Protein AF-A0A6B3F3B1-F1 (afdb_monomer_lite)

Sequence (97 aa):
ASMSAEDVDVLLNKKSGLYGLCGDNDMREITRRADEGDRTARLAFDVYIHRLRKYIGAYTAVLGRVDALAFTAGVGENSAPVRAAAVDGLTGLGLAV

Structure (mmCIF, N/CA/C/O backbone):
data_AF-A0A6B3F3B1-F1
#
_entry.id   AF-A0A6B3F3B1-F1
#
loop_
_atom_site.group_PDB
_atom_site.id
_atom_site.type_symbol
_atom_site.label_atom_id
_atom_site.label_alt_id
_atom_site.label_comp_id
_atom_site.label_asym_id
_atom_site.label_entity_id
_atom_site.label_seq_id
_atom_site.pdbx_PDB_ins_code
_atom_site.Cartn_x
_atom_site.Cartn_y
_atom_site.Cartn_z
_atom_site.occupancy
_atom_site.B_iso_or_equiv
_atom_site.auth_seq_id
_atom_site.auth_comp_id
_atom_site.auth_asym_id
_atom_site.auth_atom_id
_atom_site.pdbx_PDB_model_num
ATOM 1 N N . ALA A 1 1 ? 21.714 -17.731 -13.578 1.00 59.62 1 ALA A N 1
ATOM 2 C CA . ALA A 1 1 ? 22.857 -16.807 -13.443 1.00 59.62 1 ALA A CA 1
ATOM 3 C C . ALA A 1 1 ? 23.126 -16.611 -11.959 1.00 59.62 1 ALA A C 1
ATOM 5 O O . ALA A 1 1 ? 22.159 -16.429 -11.228 1.00 59.62 1 ALA A O 1
ATOM 6 N N . SER A 1 2 ? 24.380 -16.695 -11.513 1.00 84.94 2 SER A N 1
ATOM 7 C CA . SER A 1 2 ? 24.742 -16.363 -10.129 1.00 84.94 2 SER A CA 1
ATOM 8 C C . SER A 1 2 ? 25.037 -14.868 -10.060 1.00 84.94 2 SER A C 1
ATOM 10 O O . SER A 1 2 ? 25.934 -14.397 -10.751 1.00 84.94 2 SER A O 1
ATOM 12 N N . MET A 1 3 ? 24.233 -14.130 -9.299 1.00 93.94 3 MET A N 1
ATOM 13 C CA . MET A 1 3 ? 24.414 -12.697 -9.045 1.00 93.94 3 MET A CA 1
ATOM 14 C C . MET A 1 3 ? 25.401 -12.503 -7.888 1.00 93.94 3 MET A C 1
ATOM 16 O O . MET A 1 3 ? 25.396 -13.310 -6.955 1.00 93.94 3 MET A O 1
ATOM 20 N N . SER A 1 4 ? 26.229 -11.455 -7.935 1.00 97.06 4 SER A N 1
ATOM 21 C CA . SER A 1 4 ? 27.018 -11.040 -6.765 1.00 97.06 4 SER A CA 1
ATOM 22 C C . SER A 1 4 ? 26.109 -10.475 -5.663 1.00 97.06 4 SER A C 1
ATOM 24 O O . SER A 1 4 ? 24.935 -10.179 -5.907 1.00 97.06 4 SER A O 1
ATOM 26 N N . ALA A 1 5 ? 26.628 -10.319 -4.443 1.00 96.81 5 ALA A N 1
ATOM 27 C CA . ALA A 1 5 ? 25.867 -9.695 -3.358 1.00 96.81 5 ALA A CA 1
ATOM 28 C C . ALA A 1 5 ? 25.486 -8.244 -3.709 1.00 96.81 5 ALA A C 1
ATOM 30 O O . ALA A 1 5 ? 24.354 -7.825 -3.469 1.00 96.81 5 ALA A O 1
ATOM 31 N N . GLU A 1 6 ? 26.396 -7.516 -4.354 1.00 97.31 6 GLU A N 1
ATOM 32 C CA . GLU A 1 6 ? 26.185 -6.161 -4.857 1.00 97.31 6 GLU A CA 1
ATOM 33 C C . GLU A 1 6 ? 25.088 -6.119 -5.930 1.00 97.31 6 GLU A C 1
ATOM 35 O O . GLU A 1 6 ? 24.216 -5.250 -5.899 1.00 97.31 6 GLU A O 1
ATOM 40 N N . ASP A 1 7 ? 25.072 -7.088 -6.849 1.00 97.50 7 ASP A N 1
ATOM 41 C CA . ASP A 1 7 ? 24.022 -7.175 -7.870 1.00 97.50 7 ASP A CA 1
ATOM 42 C C . ASP A 1 7 ? 22.643 -7.429 -7.247 1.00 97.50 7 ASP A C 1
ATOM 44 O O . ASP A 1 7 ? 21.637 -6.888 -7.718 1.00 97.50 7 ASP A O 1
ATOM 48 N N . VAL A 1 8 ? 22.578 -8.254 -6.194 1.00 96.88 8 VAL A N 1
ATOM 49 C CA . VAL A 1 8 ? 21.328 -8.512 -5.464 1.00 96.88 8 VAL A CA 1
ATOM 50 C C . VAL A 1 8 ? 20.863 -7.261 -4.724 1.00 96.88 8 VAL A C 1
ATOM 52 O O . VAL A 1 8 ? 19.672 -6.952 -4.772 1.00 96.88 8 VAL A O 1
ATOM 55 N N . ASP A 1 9 ? 21.766 -6.507 -4.098 1.00 97.31 9 ASP A N 1
ATOM 56 C CA . ASP A 1 9 ? 21.410 -5.244 -3.444 1.00 97.31 9 ASP A CA 1
ATOM 57 C C . ASP A 1 9 ? 20.792 -4.253 -4.442 1.00 97.31 9 ASP A C 1
ATOM 59 O O . ASP A 1 9 ? 19.703 -3.714 -4.214 1.00 97.31 9 ASP A O 1
ATOM 63 N N . VAL A 1 10 ? 21.419 -4.096 -5.612 1.00 97.50 10 VAL A N 1
ATOM 64 C CA . VAL A 1 10 ? 20.890 -3.250 -6.690 1.00 97.50 10 VAL A CA 1
ATOM 65 C C . VAL A 1 10 ? 19.529 -3.755 -7.168 1.00 97.50 10 VAL A C 1
ATOM 67 O O . VAL A 1 10 ? 18.615 -2.954 -7.388 1.00 97.50 10 VAL A O 1
ATOM 70 N N . LEU A 1 11 ? 19.361 -5.070 -7.327 1.00 97.19 11 LEU A N 1
ATOM 71 C CA . LEU A 1 11 ? 18.085 -5.656 -7.732 1.00 97.19 11 LEU A CA 1
ATOM 72 C C . LEU A 1 11 ? 16.974 -5.302 -6.738 1.00 97.19 11 LEU A C 1
ATOM 74 O O . LEU A 1 11 ? 15.922 -4.808 -7.152 1.00 97.19 11 LEU A O 1
ATOM 78 N N . LEU A 1 12 ? 17.208 -5.515 -5.444 1.00 96.75 12 LEU A N 1
ATOM 79 C CA . LEU A 1 12 ? 16.210 -5.302 -4.397 1.00 96.75 12 LEU A CA 1
ATOM 80 C C . LEU A 1 12 ? 15.890 -3.818 -4.192 1.00 96.75 12 LEU A C 1
ATOM 82 O O . LEU A 1 12 ? 14.721 -3.462 -4.060 1.00 96.75 12 LEU A O 1
ATOM 86 N N . ASN A 1 13 ? 16.898 -2.946 -4.224 1.00 96.56 13 ASN A N 1
ATOM 87 C CA . ASN A 1 13 ? 16.710 -1.526 -3.930 1.00 96.56 13 ASN A CA 1
ATOM 88 C C . ASN A 1 13 ? 16.288 -0.685 -5.139 1.00 96.56 13 ASN A C 1
ATOM 90 O O . ASN A 1 13 ? 15.690 0.376 -4.955 1.00 96.56 13 ASN A O 1
ATOM 94 N N . LYS A 1 14 ? 16.633 -1.093 -6.369 1.00 96.31 14 LYS A N 1
ATOM 95 C CA . LYS A 1 14 ? 16.453 -0.249 -7.569 1.00 96.31 14 LYS A CA 1
ATOM 96 C C . LYS A 1 14 ? 15.571 -0.860 -8.649 1.00 96.31 14 LYS A C 1
ATOM 98 O O . LYS A 1 14 ? 15.043 -0.114 -9.466 1.00 96.31 14 LYS A O 1
ATOM 103 N N . LYS A 1 15 ? 15.420 -2.187 -8.684 1.00 96.69 15 LYS A N 1
ATOM 104 C CA . LYS A 1 15 ? 14.743 -2.899 -9.785 1.00 96.69 15 LYS A CA 1
ATOM 105 C C . LYS A 1 15 ? 13.582 -3.788 -9.324 1.00 96.69 15 LYS A C 1
ATOM 107 O O . LYS A 1 15 ? 13.080 -4.583 -10.108 1.00 96.69 15 LYS A O 1
ATOM 112 N N . SER A 1 16 ? 13.169 -3.667 -8.064 1.00 97.50 16 SER A N 1
ATOM 113 C CA . SER A 1 16 ? 12.093 -4.461 -7.457 1.00 97.50 16 SER A CA 1
ATOM 114 C C . SER A 1 16 ? 10.877 -3.586 -7.128 1.00 97.50 16 SER A C 1
ATOM 116 O O . SER A 1 16 ? 10.705 -2.504 -7.692 1.00 97.50 16 SER A O 1
ATOM 118 N N . GLY A 1 17 ? 10.004 -4.058 -6.234 1.00 97.19 17 GLY A N 1
ATOM 119 C CA . GLY A 1 17 ? 8.801 -3.332 -5.836 1.00 97.19 17 GLY A CA 1
ATOM 120 C C . GLY A 1 17 ? 7.825 -3.161 -6.999 1.00 97.19 17 GLY A C 1
ATOM 121 O O . GLY A 1 17 ? 7.734 -4.021 -7.873 1.00 97.19 17 GLY A O 1
ATOM 122 N N . LEU A 1 18 ? 7.097 -2.046 -7.002 1.00 98.06 18 LEU A N 1
ATOM 123 C CA . LEU A 1 18 ? 6.120 -1.736 -8.047 1.00 98.06 18 LEU A CA 1
ATOM 124 C C . LEU A 1 18 ? 6.784 -1.646 -9.427 1.00 98.06 18 LEU A C 1
ATOM 126 O O . LEU A 1 18 ? 6.280 -2.247 -10.375 1.00 98.06 18 LEU A O 1
ATOM 130 N N . TYR A 1 19 ? 7.960 -1.017 -9.518 1.00 98.00 19 TYR A N 1
ATOM 131 C CA . TYR A 1 19 ? 8.704 -0.921 -10.773 1.00 98.00 19 TYR A CA 1
ATOM 132 C C . TYR A 1 19 ? 9.128 -2.280 -11.311 1.00 98.00 19 TYR A C 1
ATOM 134 O O . TYR A 1 19 ? 8.921 -2.564 -12.486 1.00 98.00 19 TYR A O 1
ATOM 142 N N . GLY A 1 20 ? 9.651 -3.157 -10.453 1.00 98.00 20 GLY A N 1
ATOM 143 C CA . GLY A 1 20 ? 9.991 -4.520 -10.864 1.00 98.00 20 GLY A CA 1
ATOM 144 C C . GLY A 1 20 ? 8.779 -5.340 -11.316 1.00 98.00 20 GLY A C 1
ATOM 145 O O . GLY A 1 20 ? 8.930 -6.249 -12.127 1.00 98.00 20 GLY A O 1
ATOM 146 N N . LEU A 1 21 ? 7.581 -5.023 -10.813 1.00 98.06 21 LEU A N 1
ATOM 147 C CA . LEU A 1 21 ? 6.350 -5.737 -11.153 1.00 98.06 21 LEU A CA 1
ATOM 148 C C . LEU A 1 21 ? 5.672 -5.201 -12.418 1.00 98.06 21 LEU A C 1
ATOM 150 O O . LEU A 1 21 ? 5.216 -6.001 -13.225 1.00 98.06 21 LEU A O 1
ATOM 154 N N . CYS A 1 22 ? 5.580 -3.879 -12.590 1.00 98.25 22 CYS A N 1
ATOM 155 C CA . CYS A 1 22 ? 4.777 -3.257 -13.655 1.00 98.25 22 CYS A CA 1
ATOM 156 C C . CYS A 1 22 ? 5.466 -2.123 -14.429 1.00 98.25 22 CYS A C 1
ATOM 158 O O . CYS A 1 22 ? 4.834 -1.487 -15.280 1.00 98.25 22 CYS A O 1
ATOM 160 N N . GLY A 1 23 ? 6.750 -1.879 -14.160 1.00 97.69 23 GLY A N 1
ATOM 161 C CA . GLY A 1 23 ? 7.558 -0.862 -14.833 1.00 97.69 23 GLY A CA 1
ATOM 162 C C . GLY A 1 23 ? 7.340 0.568 -14.338 1.00 97.69 23 GLY A C 1
ATOM 163 O O . GLY A 1 23 ? 7.908 1.485 -14.922 1.00 97.69 23 GLY A O 1
ATOM 164 N N . ASP A 1 24 ? 6.556 0.773 -13.276 1.00 96.94 24 ASP A N 1
ATOM 165 C CA . ASP A 1 24 ? 6.254 2.093 -12.716 1.00 96.94 24 ASP A CA 1
ATOM 166 C C . ASP A 1 24 ? 6.328 2.086 -11.181 1.00 96.94 24 ASP A C 1
ATOM 168 O O . ASP A 1 24 ? 6.120 1.055 -10.546 1.00 96.94 24 ASP A O 1
ATOM 172 N N . ASN A 1 25 ? 6.626 3.235 -10.579 1.00 96.25 25 ASN A N 1
ATOM 173 C CA . ASN A 1 25 ? 6.627 3.442 -9.129 1.00 96.25 25 ASN A CA 1
ATOM 174 C C . ASN A 1 25 ? 5.609 4.500 -8.676 1.00 96.25 25 ASN A C 1
ATOM 176 O O . ASN A 1 25 ? 5.404 4.648 -7.469 1.00 96.25 25 ASN A O 1
ATOM 180 N N . ASP A 1 26 ? 4.976 5.240 -9.593 1.00 97.19 26 ASP A N 1
ATOM 181 C CA . ASP A 1 26 ? 3.927 6.193 -9.238 1.00 97.19 26 ASP A CA 1
ATOM 182 C C . ASP A 1 26 ? 2.591 5.463 -9.060 1.00 97.19 26 ASP A C 1
ATOM 184 O O . ASP A 1 26 ? 1.960 5.005 -10.012 1.00 97.19 26 ASP A O 1
ATOM 188 N N . MET A 1 27 ? 2.126 5.383 -7.813 1.00 97.88 27 MET A N 1
ATOM 189 C CA . MET A 1 27 ? 0.865 4.720 -7.476 1.00 97.88 27 MET A CA 1
ATOM 190 C C . MET A 1 27 ? -0.347 5.310 -8.216 1.00 97.88 27 MET A C 1
ATOM 192 O O . MET A 1 27 ? -1.318 4.593 -8.462 1.00 97.88 27 MET A O 1
ATOM 196 N N . ARG A 1 28 ? -0.312 6.597 -8.587 1.00 97.25 28 ARG A N 1
ATOM 197 C CA . ARG A 1 28 ? -1.404 7.235 -9.339 1.00 97.25 28 ARG A CA 1
ATOM 198 C C . ARG A 1 28 ? -1.513 6.643 -10.737 1.00 97.25 28 ARG A C 1
ATOM 200 O O . ARG A 1 28 ? -2.605 6.281 -11.163 1.00 97.25 28 ARG A O 1
ATOM 207 N N . GLU A 1 29 ? -0.376 6.492 -11.406 1.00 98.12 29 GLU A N 1
ATOM 208 C CA . GLU A 1 29 ? -0.308 5.934 -12.754 1.00 98.12 29 GLU A CA 1
ATOM 209 C C . GLU A 1 29 ? -0.623 4.437 -12.755 1.00 98.12 29 GLU A C 1
ATOM 211 O O . GLU A 1 29 ? -1.373 3.957 -13.601 1.00 98.12 29 GLU A O 1
ATOM 216 N N . ILE A 1 30 ? -0.140 3.708 -11.747 1.00 98.44 30 ILE A N 1
ATOM 217 C CA . ILE A 1 30 ? -0.456 2.286 -11.566 1.00 98.44 30 ILE A CA 1
ATOM 218 C C . ILE A 1 30 ? -1.961 2.081 -11.387 1.00 98.44 30 ILE A C 1
ATOM 220 O O . ILE A 1 30 ? -2.532 1.199 -12.024 1.00 98.44 30 ILE A O 1
ATOM 224 N N . THR A 1 31 ? -2.611 2.896 -10.551 1.00 97.88 31 THR A N 1
ATOM 225 C CA . THR A 1 31 ? -4.062 2.792 -10.328 1.00 97.88 31 THR A CA 1
ATOM 226 C C . THR A 1 31 ? -4.827 3.120 -11.611 1.00 97.88 31 THR A C 1
ATOM 228 O O . THR A 1 31 ? -5.668 2.329 -12.026 1.00 97.88 31 THR A O 1
ATOM 231 N N . ARG A 1 32 ? -4.464 4.210 -12.307 1.00 98.31 32 ARG A N 1
ATOM 232 C CA . ARG A 1 32 ? -5.065 4.588 -13.598 1.00 98.31 32 ARG A CA 1
ATOM 233 C C . ARG A 1 32 ? -4.966 3.457 -14.626 1.00 98.31 32 ARG A C 1
ATOM 235 O O . ARG A 1 32 ? -5.966 3.072 -15.221 1.00 98.31 32 ARG A O 1
ATOM 242 N N . ARG A 1 33 ? -3.770 2.889 -14.808 1.00 98.56 33 ARG A N 1
ATOM 243 C CA . ARG A 1 33 ? -3.533 1.768 -15.732 1.00 98.56 33 ARG A CA 1
ATOM 244 C C . ARG A 1 33 ? -4.324 0.524 -15.336 1.00 98.56 33 ARG A C 1
ATOM 246 O O . ARG A 1 33 ? -4.875 -0.146 -16.206 1.00 98.56 33 ARG A O 1
ATOM 253 N N . ALA A 1 34 ? -4.389 0.209 -14.043 1.00 98.38 34 ALA A N 1
ATOM 254 C CA . ALA A 1 34 ? -5.170 -0.920 -13.548 1.00 98.38 34 ALA A CA 1
ATOM 255 C C . ALA A 1 34 ? -6.667 -0.755 -13.864 1.00 98.38 34 ALA A C 1
ATOM 257 O O . ALA A 1 34 ? -7.294 -1.716 -14.310 1.00 98.38 34 ALA A O 1
ATOM 258 N N . ASP A 1 35 ? -7.211 0.454 -13.696 1.00 97.62 35 ASP A N 1
ATOM 259 C CA . ASP A 1 35 ? -8.605 0.783 -14.023 1.00 97.62 35 ASP A CA 1
ATOM 260 C C . ASP A 1 35 ? -8.878 0.721 -15.538 1.00 97.62 35 ASP A C 1
ATOM 262 O O . ASP A 1 35 ? -9.969 0.347 -15.966 1.00 97.62 35 ASP A O 1
ATOM 266 N N . GLU A 1 36 ? -7.866 0.999 -16.362 1.00 98.31 36 GLU A N 1
ATOM 267 C CA . GLU A 1 36 ? -7.903 0.848 -17.826 1.00 98.31 36 GLU A CA 1
ATOM 268 C C . GLU A 1 36 ? -7.694 -0.601 -18.307 1.00 98.31 36 GLU A C 1
ATOM 270 O O . GLU A 1 36 ? -7.685 -0.869 -19.510 1.00 98.31 36 GLU A O 1
ATOM 275 N N . GLY A 1 37 ? -7.556 -1.559 -17.384 1.00 98.44 37 GLY A N 1
ATOM 276 C CA . GLY A 1 37 ? -7.455 -2.985 -17.693 1.00 98.44 37 GLY A CA 1
ATOM 277 C C . GLY A 1 37 ? -6.029 -3.516 -17.861 1.00 98.44 37 GLY A C 1
ATOM 278 O O . GLY A 1 37 ? -5.855 -4.669 -18.271 1.00 98.44 37 GLY A O 1
ATOM 279 N N . ASP A 1 38 ? -4.997 -2.739 -17.516 1.00 98.62 38 ASP A N 1
ATOM 280 C CA . ASP A 1 38 ? -3.621 -3.237 -17.454 1.00 98.62 38 ASP A CA 1
ATOM 281 C C . ASP A 1 38 ? -3.478 -4.260 -16.317 1.00 98.62 38 ASP A C 1
ATOM 283 O O . ASP A 1 38 ? -3.391 -3.939 -15.127 1.00 98.62 38 ASP A O 1
ATOM 287 N N . ARG A 1 39 ? -3.416 -5.534 -16.707 1.00 98.50 39 ARG A N 1
ATOM 288 C CA . ARG A 1 39 ? -3.326 -6.669 -15.782 1.00 98.50 39 ARG A CA 1
ATOM 289 C C . ARG A 1 39 ? -2.049 -6.661 -14.944 1.00 98.50 39 ARG A C 1
ATOM 291 O O . ARG A 1 39 ? -2.068 -7.164 -13.822 1.00 98.50 39 ARG A O 1
ATOM 298 N N . THR A 1 40 ? -0.953 -6.120 -15.466 1.00 98.50 40 THR A N 1
ATOM 299 C CA . THR A 1 40 ? 0.333 -6.087 -14.764 1.00 98.50 40 THR A CA 1
ATOM 300 C C . THR A 1 40 ? 0.332 -4.981 -13.712 1.00 98.50 40 THR A C 1
ATOM 302 O O . THR A 1 40 ? 0.758 -5.214 -12.581 1.00 98.50 40 THR A O 1
ATOM 305 N N . ALA A 1 41 ? -0.214 -3.806 -14.042 1.00 98.62 41 ALA A N 1
ATOM 306 C CA . ALA A 1 41 ? -0.434 -2.734 -13.070 1.00 98.62 41 ALA A CA 1
ATOM 307 C C . ALA A 1 41 ? -1.401 -3.180 -11.962 1.00 98.62 41 ALA A C 1
ATOM 309 O O . ALA A 1 41 ? -1.120 -2.991 -10.776 1.00 98.62 41 ALA A O 1
ATOM 310 N N . ARG A 1 42 ? -2.486 -3.874 -12.337 1.00 98.75 42 ARG A N 1
ATOM 311 C CA . ARG A 1 42 ? -3.429 -4.454 -11.377 1.00 98.75 42 ARG A CA 1
ATOM 312 C C . ARG A 1 42 ? -2.750 -5.441 -10.428 1.00 98.75 42 ARG A C 1
ATOM 314 O O . ARG A 1 42 ? -2.917 -5.332 -9.217 1.00 98.75 42 ARG A O 1
ATOM 321 N N . LEU A 1 43 ? -1.938 -6.357 -10.959 1.00 98.69 43 LEU A N 1
ATOM 322 C CA . LEU A 1 43 ? -1.188 -7.308 -10.140 1.00 98.69 43 LEU A CA 1
ATOM 323 C C . LEU A 1 43 ? -0.221 -6.600 -9.180 1.00 98.69 43 LEU A C 1
ATOM 325 O O . LEU A 1 43 ? -0.133 -6.980 -8.014 1.00 98.69 43 LEU A O 1
ATOM 329 N N . ALA A 1 44 ? 0.492 -5.569 -9.642 1.00 98.62 44 ALA A N 1
ATOM 330 C CA . ALA A 1 44 ? 1.402 -4.803 -8.793 1.00 98.62 44 ALA A CA 1
ATOM 331 C C . ALA A 1 44 ? 0.664 -4.110 -7.635 1.00 98.62 44 ALA A C 1
ATOM 333 O O . ALA A 1 44 ? 1.111 -4.188 -6.487 1.00 98.62 44 ALA A O 1
ATOM 334 N N . PHE A 1 45 ? -0.491 -3.499 -7.921 1.00 98.69 45 PHE A N 1
ATOM 335 C CA . PHE A 1 45 ? -1.373 -2.923 -6.907 1.00 98.69 45 PHE A CA 1
ATOM 336 C C . PHE A 1 45 ? -1.847 -3.982 -5.902 1.00 98.69 45 PHE A C 1
ATOM 338 O O . PHE A 1 45 ? -1.692 -3.802 -4.694 1.00 98.69 45 PHE A O 1
ATOM 345 N N . ASP A 1 46 ? -2.351 -5.122 -6.377 1.00 98.69 46 ASP A N 1
ATOM 346 C CA . ASP A 1 46 ? -2.871 -6.183 -5.509 1.00 98.69 46 ASP A CA 1
ATOM 347 C C . ASP A 1 46 ? -1.767 -6.786 -4.615 1.00 98.69 46 ASP A C 1
ATOM 349 O O . ASP A 1 46 ? -1.998 -7.044 -3.432 1.00 98.69 46 ASP A O 1
ATOM 353 N N . VAL A 1 47 ? -0.537 -6.946 -5.123 1.00 98.75 47 VAL A N 1
ATOM 354 C CA . VAL A 1 47 ? 0.626 -7.387 -4.325 1.00 98.75 47 VAL A CA 1
ATOM 355 C C . VAL A 1 47 ? 0.987 -6.360 -3.247 1.00 98.75 47 VAL A C 1
ATOM 357 O O . VAL A 1 47 ? 1.270 -6.739 -2.103 1.00 98.75 47 VAL A O 1
ATOM 360 N N . TYR A 1 48 ? 0.958 -5.069 -3.587 1.00 98.62 48 TYR A N 1
ATOM 361 C CA . TYR A 1 48 ? 1.195 -3.981 -2.638 1.00 98.62 48 TYR A CA 1
ATOM 362 C C . TYR A 1 48 ? 0.157 -3.995 -1.506 1.00 98.62 48 TYR A C 1
ATOM 364 O O . TYR A 1 48 ? 0.526 -4.029 -0.326 1.00 98.62 48 TYR A O 1
ATOM 372 N N . ILE A 1 49 ? -1.133 -4.071 -1.852 1.00 98.75 49 ILE A N 1
ATOM 373 C CA . ILE A 1 49 ? -2.234 -4.140 -0.882 1.00 98.75 49 ILE A CA 1
ATOM 374 C C . IL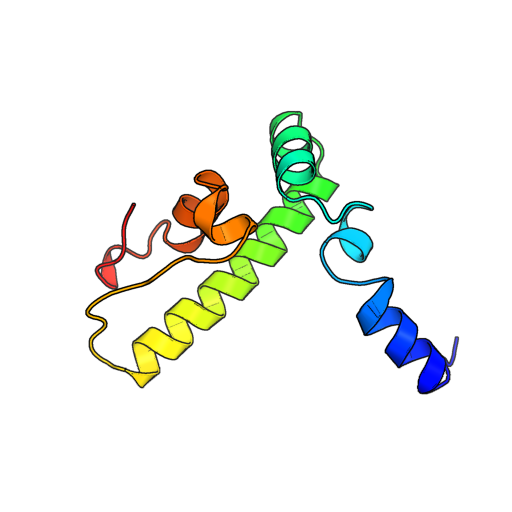E A 1 49 ? -2.153 -5.413 -0.040 1.00 98.75 49 ILE A C 1
ATOM 376 O O . ILE A 1 49 ? -2.281 -5.347 1.182 1.00 98.75 49 ILE A O 1
ATOM 380 N N . HIS A 1 50 ? -1.876 -6.567 -0.648 1.00 98.69 50 HIS A N 1
ATOM 381 C CA . HIS A 1 50 ? -1.718 -7.828 0.074 1.00 98.69 50 HIS A CA 1
ATOM 382 C C . HIS A 1 50 ? -0.649 -7.722 1.168 1.00 98.69 50 HIS A C 1
ATOM 384 O O . HIS A 1 50 ? -0.877 -8.128 2.312 1.00 98.69 50 HIS A O 1
ATOM 390 N N . ARG A 1 51 ? 0.518 -7.146 0.847 1.00 98.56 51 ARG A N 1
ATOM 391 C CA . ARG A 1 51 ? 1.592 -6.966 1.830 1.00 98.56 51 ARG A CA 1
ATOM 392 C C . ARG A 1 51 ? 1.174 -6.011 2.947 1.00 98.56 51 ARG A C 1
ATOM 394 O O . ARG A 1 51 ? 1.416 -6.330 4.110 1.00 98.56 51 ARG A O 1
ATOM 401 N N . LEU A 1 52 ? 0.538 -4.888 2.613 1.00 98.25 52 LEU A N 1
ATOM 402 C CA . LEU A 1 52 ? 0.061 -3.909 3.592 1.00 98.25 52 LEU A CA 1
ATOM 403 C C . LEU A 1 52 ? -0.953 -4.529 4.567 1.00 98.25 52 LEU A C 1
ATOM 405 O O . LEU A 1 52 ? -0.793 -4.411 5.780 1.00 98.25 52 LEU A O 1
ATOM 409 N N . ARG A 1 53 ? -1.927 -5.286 4.050 1.00 98.38 53 ARG A N 1
ATOM 410 C CA . ARG A 1 53 ? -2.931 -6.005 4.853 1.00 98.38 53 ARG A CA 1
ATOM 411 C C . ARG A 1 53 ? -2.305 -6.989 5.832 1.00 98.38 53 ARG A C 1
ATOM 413 O O . ARG A 1 53 ? -2.735 -7.065 6.980 1.00 98.38 53 ARG A O 1
ATOM 420 N N . LYS A 1 54 ? -1.267 -7.718 5.406 1.00 98.56 54 LYS A N 1
ATOM 421 C CA . LYS A 1 54 ? -0.531 -8.622 6.302 1.00 98.56 54 LYS A CA 1
ATOM 422 C C . LYS A 1 54 ? 0.092 -7.878 7.483 1.00 98.56 54 LYS A C 1
ATOM 424 O O . LYS A 1 54 ? 0.037 -8.394 8.593 1.00 98.56 54 LYS A O 1
ATOM 429 N N . TYR A 1 55 ? 0.658 -6.691 7.262 1.00 98.69 55 TYR A N 1
ATOM 430 C CA . TYR A 1 55 ? 1.219 -5.882 8.348 1.00 98.69 55 TYR A CA 1
ATOM 431 C C . TYR A 1 55 ? 0.141 -5.312 9.269 1.00 98.69 55 TYR A 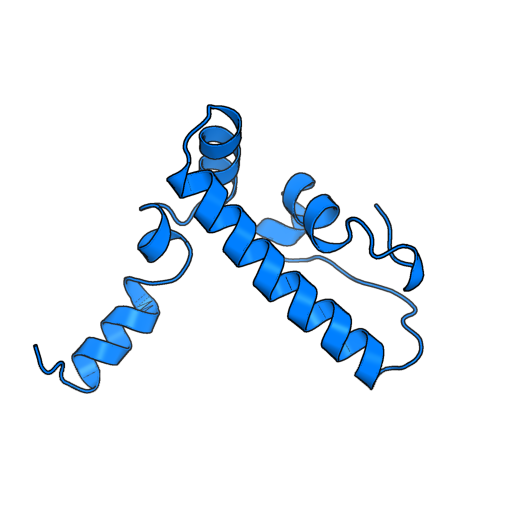C 1
ATOM 433 O O . TYR A 1 55 ? 0.304 -5.393 10.482 1.00 98.69 55 TYR A O 1
ATOM 441 N N . ILE A 1 56 ? -0.969 -4.811 8.714 1.00 98.31 56 ILE A N 1
ATOM 442 C CA . ILE A 1 56 ? -2.113 -4.342 9.510 1.00 98.31 56 ILE A CA 1
ATOM 443 C C . ILE A 1 56 ? -2.599 -5.472 10.422 1.00 98.31 56 ILE A C 1
ATOM 445 O O . ILE A 1 56 ? -2.588 -5.315 11.636 1.00 98.31 56 ILE A O 1
ATOM 449 N N . GLY A 1 57 ? -2.926 -6.641 9.863 1.00 97.31 57 GLY A N 1
ATOM 450 C CA . GLY A 1 57 ? -3.416 -7.777 10.647 1.00 97.31 57 GLY A CA 1
ATOM 451 C C . GLY A 1 57 ? -2.412 -8.277 11.689 1.00 97.31 57 GLY A C 1
ATOM 452 O O . GLY A 1 57 ? -2.794 -8.554 12.825 1.00 97.31 57 GLY A O 1
ATOM 453 N N . ALA A 1 58 ? -1.122 -8.347 11.339 1.00 98.50 58 ALA A N 1
ATOM 454 C CA . ALA A 1 58 ? -0.077 -8.731 12.286 1.00 98.50 58 ALA A CA 1
ATOM 455 C C . ALA A 1 58 ? -0.002 -7.760 13.472 1.00 98.50 58 ALA A C 1
ATOM 457 O O . ALA A 1 58 ? 0.063 -8.196 14.619 1.00 98.50 58 ALA A O 1
ATOM 458 N N . TYR A 1 59 ? -0.047 -6.451 13.221 1.00 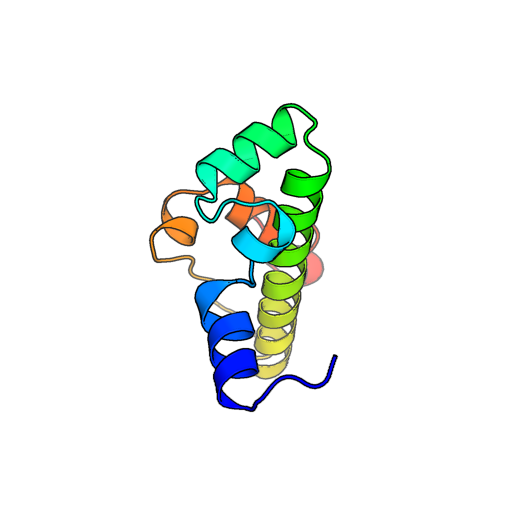98.44 59 TYR A N 1
ATOM 459 C CA . TYR A 1 59 ? 0.051 -5.452 14.286 1.00 98.44 59 TYR A CA 1
ATOM 460 C C . TYR A 1 59 ? -1.244 -5.310 15.082 1.00 98.44 59 TYR A C 1
ATOM 462 O O . TYR A 1 59 ? -1.178 -5.100 16.290 1.00 98.44 59 TYR A O 1
ATOM 470 N N . THR A 1 60 ? -2.407 -5.535 14.467 1.00 97.56 60 THR A N 1
ATOM 471 C CA . THR A 1 60 ? -3.666 -5.701 15.202 1.00 97.56 60 THR A CA 1
ATOM 472 C C . THR A 1 60 ? -3.563 -6.853 16.201 1.00 97.56 60 THR A C 1
ATOM 474 O O . THR A 1 60 ? -3.926 -6.678 17.361 1.00 97.56 60 THR A O 1
ATOM 477 N N . ALA A 1 61 ? -3.012 -8.003 15.798 1.00 97.44 61 ALA A N 1
ATOM 478 C CA . ALA A 1 61 ? -2.838 -9.145 16.695 1.00 97.44 61 ALA A CA 1
ATOM 479 C C . ALA A 1 61 ? -1.838 -8.869 17.833 1.00 97.44 61 ALA A C 1
ATOM 481 O O . ALA A 1 61 ? -2.062 -9.311 18.956 1.00 97.44 61 ALA A O 1
ATOM 482 N N . VAL A 1 62 ? -0.761 -8.121 17.565 1.00 98.44 62 VAL A N 1
ATOM 483 C CA . VAL A 1 62 ? 0.226 -7.722 18.587 1.00 98.44 62 VAL A CA 1
ATOM 484 C C . VAL A 1 62 ? -0.372 -6.752 19.611 1.00 98.44 62 VAL A C 1
ATOM 486 O O . VAL A 1 62 ? -0.107 -6.887 20.802 1.00 98.44 62 VAL A O 1
ATOM 489 N N . LEU A 1 63 ? -1.17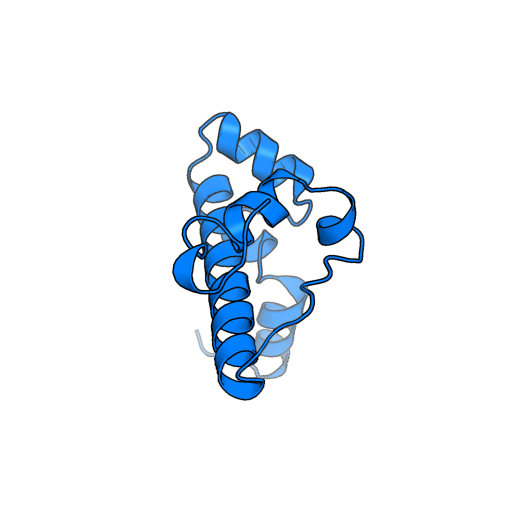0 -5.778 19.165 1.00 98.19 63 LEU A N 1
ATOM 490 C CA . LEU A 1 63 ? -1.772 -4.762 20.038 1.00 98.19 63 LEU A CA 1
ATOM 491 C C . LEU A 1 63 ? -3.010 -5.273 20.790 1.00 98.19 63 LEU A C 1
ATOM 493 O O . LEU A 1 63 ? -3.352 -4.753 21.852 1.00 98.19 63 LEU A O 1
ATOM 497 N N . GLY A 1 64 ? -3.714 -6.263 20.235 1.00 96.25 64 GLY A N 1
ATOM 498 C CA . GLY A 1 64 ? -5.001 -6.750 20.729 1.00 96.25 64 GLY A CA 1
ATOM 499 C C . GLY A 1 64 ? -6.143 -5.782 20.411 1.00 96.25 64 GLY A C 1
ATOM 500 O O . GLY A 1 64 ? -7.033 -6.111 19.630 1.00 96.25 64 GLY A O 1
ATOM 501 N N . ARG A 1 65 ? -6.107 -4.571 20.980 1.00 95.50 65 ARG A N 1
ATOM 502 C CA . ARG A 1 65 ? -7.049 -3.483 20.677 1.00 95.50 65 ARG A CA 1
ATOM 503 C C . ARG A 1 65 ? -6.345 -2.389 19.878 1.00 95.50 65 ARG A C 1
ATOM 505 O O . ARG A 1 65 ? -5.298 -1.899 20.284 1.00 95.50 65 ARG A O 1
ATOM 512 N N . VAL A 1 66 ? -6.954 -1.983 18.766 1.00 97.06 66 VAL A N 1
ATOM 513 C CA . VAL A 1 66 ? -6.478 -0.880 17.921 1.00 97.06 66 VAL A CA 1
ATOM 514 C C . VAL A 1 66 ? -7.441 0.294 18.056 1.00 97.06 66 VAL A C 1
ATOM 516 O O . VAL A 1 66 ? -8.609 0.174 17.702 1.00 97.06 66 VAL A O 1
ATOM 519 N N . ASP A 1 67 ? -6.957 1.423 18.574 1.00 96.81 67 ASP A N 1
ATOM 520 C CA . ASP A 1 67 ? -7.734 2.668 18.672 1.00 96.81 67 ASP A CA 1
ATOM 521 C C . ASP A 1 67 ? -7.811 3.420 17.342 1.00 96.81 67 ASP A C 1
ATOM 523 O O . ASP A 1 67 ? -8.824 4.039 17.026 1.00 96.81 67 ASP A O 1
ATOM 527 N N . ALA A 1 68 ? -6.726 3.383 16.569 1.00 96.56 68 ALA A N 1
ATOM 528 C CA . ALA A 1 68 ? -6.621 4.094 15.308 1.00 96.56 68 ALA A CA 1
ATOM 529 C C . ALA A 1 68 ? -5.644 3.401 14.355 1.00 96.56 68 ALA A C 1
ATOM 531 O O . ALA A 1 68 ? -4.622 2.852 14.769 1.00 96.56 68 ALA A O 1
ATOM 532 N N . LEU A 1 69 ? -5.944 3.504 13.061 1.00 97.62 69 LEU A N 1
ATOM 533 C CA . LEU A 1 69 ? -5.034 3.202 11.964 1.00 97.62 69 LEU A CA 1
ATOM 534 C C . LEU A 1 69 ? -4.794 4.496 11.183 1.00 97.62 69 LEU A C 1
ATOM 536 O O . LEU A 1 69 ? -5.719 5.039 10.583 1.00 97.62 69 LEU A O 1
ATOM 540 N N . ALA A 1 70 ? -3.561 4.997 11.198 1.00 97.62 70 ALA A N 1
ATOM 541 C CA . ALA A 1 70 ? -3.196 6.231 10.511 1.00 97.62 70 ALA A CA 1
ATOM 542 C C . ALA A 1 70 ? -2.487 5.934 9.183 1.00 97.62 70 ALA A C 1
ATOM 544 O O . ALA A 1 70 ? -1.498 5.201 9.148 1.00 97.62 70 ALA A O 1
ATOM 545 N N . PHE A 1 71 ? -2.965 6.547 8.100 1.00 98.44 71 PHE A N 1
ATOM 546 C CA . PHE A 1 71 ? -2.278 6.574 6.810 1.00 98.44 71 PHE A CA 1
ATOM 547 C C . PHE A 1 71 ? -1.566 7.919 6.652 1.00 98.44 71 PHE A C 1
ATOM 549 O O . PHE A 1 71 ? -2.159 8.966 6.896 1.00 98.44 71 PHE A O 1
ATOM 556 N N . THR A 1 72 ? -0.300 7.890 6.244 1.00 98.12 72 THR A N 1
ATOM 557 C CA . THR A 1 72 ? 0.541 9.084 6.071 1.00 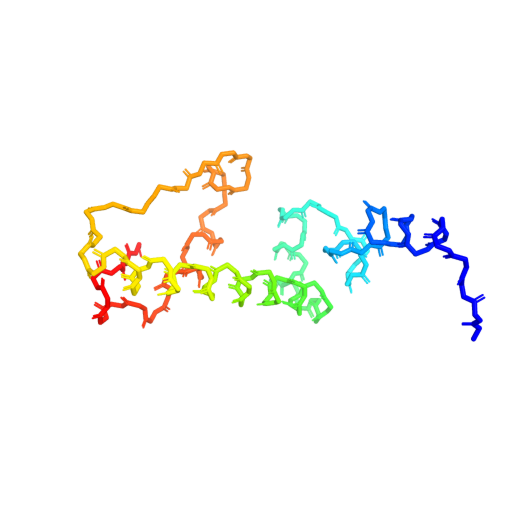98.12 72 THR A CA 1
ATOM 558 C C . THR A 1 72 ? 1.475 8.914 4.867 1.00 98.12 72 THR A C 1
ATOM 560 O O . THR A 1 72 ? 1.436 7.879 4.190 1.00 98.12 72 THR A O 1
ATOM 563 N N . ALA A 1 73 ? 2.314 9.918 4.610 1.00 97.50 73 ALA A N 1
ATOM 564 C CA . ALA A 1 73 ? 3.190 10.065 3.460 1.00 97.50 73 ALA A CA 1
ATOM 565 C C . ALA A 1 73 ? 2.415 10.132 2.135 1.00 97.50 73 ALA A C 1
ATOM 567 O O . ALA A 1 73 ? 1.193 9.997 2.088 1.00 97.50 73 ALA A O 1
ATOM 568 N N . GLY A 1 74 ? 3.136 10.325 1.027 1.00 97.19 74 GLY A N 1
ATOM 569 C CA . GLY A 1 74 ? 2.535 10.633 -0.274 1.00 97.19 74 GLY A CA 1
ATOM 570 C C . GLY A 1 74 ? 1.383 9.704 -0.678 1.00 97.19 74 GLY A C 1
ATOM 571 O O . GLY A 1 74 ? 0.290 10.183 -0.971 1.00 97.19 74 GLY A O 1
ATOM 572 N N . VAL A 1 75 ? 1.591 8.382 -0.649 1.00 97.94 75 VAL A N 1
ATOM 573 C CA . VAL A 1 75 ? 0.545 7.414 -1.033 1.00 97.94 75 VAL A CA 1
ATOM 574 C C . VAL A 1 75 ? -0.584 7.356 -0.002 1.00 97.94 75 VAL A C 1
ATOM 576 O O . VAL A 1 75 ? -1.751 7.380 -0.389 1.00 97.94 75 VAL A O 1
ATOM 579 N N . GLY A 1 76 ? -0.266 7.298 1.294 1.00 97.81 76 GLY A N 1
ATOM 580 C CA . GLY A 1 76 ? -1.277 7.164 2.344 1.00 97.81 76 GLY A CA 1
ATOM 581 C C . GLY A 1 76 ? -2.194 8.382 2.446 1.00 97.81 76 GLY A C 1
ATOM 582 O O . GLY A 1 76 ? -3.397 8.228 2.651 1.00 97.81 76 GLY A O 1
ATOM 583 N N . GLU A 1 77 ? -1.652 9.580 2.234 1.00 98.12 77 GLU A N 1
ATOM 584 C CA . GLU A 1 77 ? -2.395 10.843 2.279 1.00 98.12 77 GLU A CA 1
ATOM 585 C C . GLU A 1 77 ? -3.271 11.023 1.033 1.00 98.12 77 GLU A C 1
ATOM 587 O O . GLU A 1 77 ? -4.454 11.351 1.145 1.00 98.12 77 GLU A O 1
ATOM 592 N N . ASN A 1 78 ? -2.736 10.724 -0.156 1.00 97.00 78 ASN A N 1
ATOM 593 C CA . ASN A 1 78 ? -3.360 11.131 -1.419 1.00 97.00 78 ASN A CA 1
ATOM 594 C C . ASN A 1 78 ? -4.100 10.012 -2.170 1.00 97.00 78 ASN A C 1
ATOM 596 O O . ASN A 1 78 ? -4.837 10.308 -3.107 1.00 97.00 78 ASN A O 1
ATOM 600 N N . SER A 1 79 ? -3.945 8.739 -1.786 1.00 97.38 79 SER A N 1
ATOM 601 C CA . SER A 1 79 ? -4.603 7.618 -2.474 1.00 97.38 79 SER A CA 1
ATOM 602 C C . SER A 1 79 ? -5.739 7.018 -1.647 1.00 97.38 79 SER A C 1
ATOM 604 O O . SER A 1 79 ? -5.548 6.095 -0.850 1.00 97.38 79 SER A O 1
ATOM 606 N N . ALA A 1 80 ? -6.956 7.521 -1.869 1.00 97.19 80 ALA A N 1
ATOM 607 C CA . ALA A 1 80 ? -8.164 6.919 -1.306 1.00 97.19 80 ALA A CA 1
ATOM 608 C C . ALA A 1 80 ? -8.358 5.440 -1.722 1.00 97.19 80 ALA A C 1
ATOM 610 O O . ALA A 1 80 ? -8.664 4.640 -0.835 1.00 97.19 80 ALA A O 1
ATOM 611 N N . PRO A 1 81 ? -8.103 5.026 -2.987 1.00 96.81 81 PRO A N 1
ATOM 612 C CA . PRO A 1 81 ? -8.206 3.618 -3.383 1.00 96.81 81 PRO A CA 1
ATOM 613 C C . PRO A 1 81 ? -7.282 2.690 -2.588 1.00 96.81 81 PRO A C 1
ATOM 615 O O . PRO A 1 81 ? -7.693 1.595 -2.206 1.00 96.81 81 PRO A O 1
ATOM 618 N N . VAL A 1 82 ? -6.055 3.131 -2.274 1.00 98.25 82 VAL A N 1
ATOM 619 C CA . VAL A 1 82 ? -5.129 2.344 -1.444 1.00 98.25 82 VAL A CA 1
ATOM 620 C C . VAL A 1 82 ? -5.674 2.170 -0.031 1.00 98.25 82 VAL A C 1
ATOM 622 O O . VAL A 1 82 ? -5.660 1.053 0.481 1.00 98.25 82 VAL A O 1
ATOM 625 N N . ARG A 1 83 ? -6.176 3.242 0.599 1.00 98.31 83 ARG A N 1
ATOM 626 C CA . ARG A 1 83 ? -6.741 3.157 1.957 1.00 98.31 83 ARG A CA 1
ATOM 627 C C . ARG A 1 83 ? -7.942 2.219 2.009 1.00 98.31 83 ARG A C 1
ATOM 629 O O . ARG A 1 83 ? -7.979 1.354 2.878 1.00 98.31 83 ARG A O 1
ATOM 636 N N . ALA A 1 84 ? -8.867 2.348 1.057 1.00 98.06 84 ALA A N 1
ATOM 637 C CA . ALA A 1 84 ? -10.043 1.488 0.965 1.00 98.06 84 ALA A CA 1
ATOM 638 C C . ALA A 1 84 ? -9.645 0.010 0.797 1.00 98.06 84 ALA A C 1
ATOM 640 O O . ALA A 1 84 ? -10.035 -0.834 1.601 1.00 98.06 84 ALA A O 1
ATOM 641 N N . ALA A 1 85 ? -8.778 -0.306 -0.170 1.00 98.19 85 ALA A N 1
ATOM 642 C CA . ALA A 1 85 ? -8.334 -1.679 -0.418 1.00 98.19 85 ALA A CA 1
ATOM 643 C C . ALA A 1 85 ? -7.523 -2.277 0.756 1.00 98.19 85 ALA A C 1
ATOM 645 O O . ALA A 1 85 ? -7.591 -3.480 1.036 1.00 98.19 85 ALA A O 1
ATOM 646 N N . ALA A 1 86 ? -6.770 -1.446 1.484 1.00 98.31 86 ALA A N 1
ATOM 647 C CA . ALA A 1 86 ? -5.999 -1.873 2.649 1.00 98.31 86 ALA A CA 1
ATOM 648 C C . ALA A 1 86 ? -6.874 -2.356 3.816 1.00 98.31 86 ALA A C 1
ATOM 650 O O . ALA A 1 86 ? -6.425 -3.212 4.576 1.00 98.31 86 ALA A O 1
ATOM 651 N N . VAL A 1 87 ? -8.105 -1.849 3.954 1.00 98.00 87 VAL A N 1
ATOM 652 C CA . VAL A 1 87 ? -9.025 -2.227 5.046 1.00 98.00 87 VAL A CA 1
ATOM 653 C C . VAL A 1 87 ? -10.264 -2.992 4.587 1.00 98.00 87 VAL A C 1
ATOM 655 O O . VAL A 1 87 ? -11.033 -3.450 5.427 1.00 98.00 87 VAL A O 1
ATOM 658 N N . ASP A 1 88 ? -10.444 -3.196 3.281 1.00 98.00 88 ASP A N 1
ATOM 659 C CA . ASP A 1 88 ? -11.594 -3.915 2.724 1.00 98.00 88 ASP A CA 1
ATOM 660 C C . ASP A 1 88 ? -11.809 -5.285 3.399 1.00 98.00 88 ASP A C 1
ATOM 662 O O . ASP A 1 88 ? -10.864 -6.042 3.614 1.00 98.00 88 ASP A O 1
ATOM 666 N N . GLY A 1 89 ? -13.030 -5.608 3.813 1.00 95.94 89 GLY A N 1
ATOM 667 C CA . GLY A 1 89 ? -13.326 -6.856 4.529 1.00 95.94 89 GLY A CA 1
ATOM 668 C C . GLY A 1 89 ? -12.666 -7.027 5.913 1.00 95.94 89 GLY A C 1
ATOM 669 O O . GLY A 1 89 ? -12.727 -8.123 6.466 1.00 95.94 89 GLY A O 1
ATOM 670 N N . LEU A 1 90 ? -12.047 -5.991 6.501 1.00 96.50 90 LEU A N 1
ATOM 671 C CA . LEU A 1 90 ? -11.509 -6.017 7.877 1.00 96.50 90 LEU A CA 1
ATOM 672 C C . LEU A 1 90 ? -12.492 -5.462 8.923 1.00 96.50 90 LEU A C 1
ATOM 674 O O . LEU A 1 90 ? -12.097 -5.148 10.047 1.00 96.50 90 LEU A O 1
ATOM 678 N N . THR A 1 91 ? -13.785 -5.401 8.601 1.00 95.25 91 THR A N 1
ATOM 679 C CA . THR A 1 91 ? -14.839 -4.941 9.523 1.00 95.25 91 THR A CA 1
ATOM 680 C C . THR A 1 91 ? -14.904 -5.777 10.803 1.00 95.25 91 THR A C 1
ATOM 682 O O . THR A 1 91 ? -15.162 -5.235 11.873 1.00 95.25 91 THR A O 1
ATOM 685 N N . GLY A 1 92 ? -14.576 -7.074 10.733 1.00 93.31 92 GLY A N 1
ATOM 686 C CA . GLY A 1 92 ? -14.447 -7.949 11.907 1.00 93.31 92 GLY A CA 1
ATOM 687 C C . GLY A 1 92 ? -13.300 -7.577 12.859 1.00 93.31 92 GLY A C 1
ATOM 688 O O . GLY A 1 92 ? -13.295 -8.017 14.003 1.00 93.31 92 GLY A O 1
ATOM 689 N N . LEU A 1 93 ? -12.352 -6.748 12.409 1.00 93.88 93 LEU A N 1
ATOM 690 C CA . LEU A 1 93 ? -11.295 -6.145 13.229 1.00 93.88 93 LEU A CA 1
ATOM 691 C C . LEU A 1 93 ? -11.625 -4.695 13.633 1.00 93.88 93 LEU A C 1
ATOM 693 O O . LEU A 1 93 ? -10.776 -4.013 14.200 1.00 93.88 93 LEU A O 1
ATOM 697 N N . GLY A 1 94 ? -12.832 -4.208 13.322 1.00 94.19 94 GLY A N 1
ATOM 698 C CA . GLY A 1 94 ? -13.262 -2.835 13.595 1.00 94.19 94 GLY A CA 1
ATOM 699 C C . GLY A 1 94 ? -12.706 -1.781 12.631 1.00 94.19 94 GLY A C 1
ATOM 700 O O . GLY A 1 94 ? -12.775 -0.595 12.941 1.00 94.19 94 GLY A O 1
ATOM 701 N N . LEU A 1 95 ? -12.154 -2.181 11.479 1.00 96.00 95 LEU A N 1
ATOM 702 C CA . LEU A 1 95 ? -11.562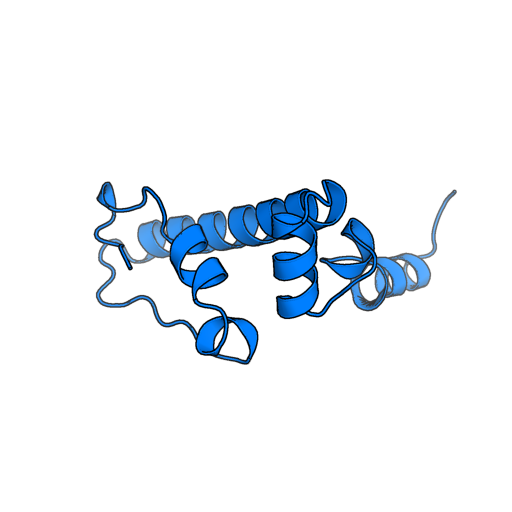 -1.272 10.490 1.00 96.00 95 LEU A CA 1
ATOM 703 C C . LEU A 1 95 ? -12.454 -1.152 9.244 1.00 96.00 95 LEU A C 1
ATOM 705 O O . LEU A 1 95 ? -12.836 -2.163 8.656 1.00 96.00 95 LEU A O 1
ATOM 709 N N . ALA A 1 96 ? -12.758 0.082 8.836 1.00 93.62 96 ALA A N 1
ATOM 710 C CA . ALA A 1 96 ? -13.502 0.425 7.621 1.00 93.62 96 ALA A CA 1
ATOM 711 C C . ALA A 1 96 ? -13.182 1.871 7.185 1.00 93.62 96 ALA A C 1
ATOM 713 O O . ALA A 1 96 ? -12.746 2.674 8.014 1.00 93.62 96 ALA A O 1
ATOM 714 N N . VAL A 1 97 ? -13.393 2.189 5.902 1.00 87.25 97 VAL A N 1
ATOM 715 C CA . VAL A 1 97 ? -13.249 3.530 5.296 1.00 87.25 97 VAL A CA 1
ATOM 716 C C . VAL A 1 97 ? -14.390 3.784 4.325 1.00 87.25 97 VAL A C 1
ATOM 718 O O . VAL A 1 97 ? -14.810 2.804 3.671 1.00 87.25 97 VAL A O 1
#

Secondary structure (DSSP, 8-state):
-PPPHHHHHHHHHHS-HHHHHHS---HHHHHHHHHTT-HHHHHHHHHHHHHHHHHHHHHHHHHSS-S-----HHHHHH-HHHHHHHHTT-GGGT---

Radius of gyration: 15.8 Å; chains: 1; bounding box: 42×28×39 Å

pLDDT: mean 96.88, std 4.3, range [59.62, 98.75]

Foldseek 3Di:
DDDDPVRVVCCVPPCDQLCVQQVDDPLVVLVVCVVVPNPSSVVSLVVVLVVLLVVVVVVCVVVVADPDDQFDDDCRVPPPVSQQSNCPPVVVSVDHD